Protein AF-A0A2E8DP58-F1 (afdb_monomer_lite)

Secondary structure (DSSP, 8-state):
--GGG--TT-S--HHHH---B----TTTS-TT--B-S---GGGHHHHHHHHTT-PPPS--SS--SHHHHH-TT--S-S-EEEEEEEEETTEEEEEEEEES---B-

Foldseek 3Di:
DPVVPDDAQQDPDCVNQADEAEDDDPPQADPPDKAKFAAHPLQVQVQVCVSVVHDDDPDRPHHHCSVCRVPSVDYPDQWDKDWHWDQDPNDIDIDMDIHGTHMHD

Sequence (105 aa):
MVDHGMFCKHTNYEQTTRSPLILVAPDIVPAGTHINVPTEFVDIYPTLCDLMDLEPHLHLEGTSLLPIIENPTSSVKLVSMSQYHRCYNKQDVMSYACYNSVTVM

Radius of gyration: 16.27 Å; chains: 1; bounding box: 42×36×38 Å

Structure (mmCIF, N/CA/C/O backbone):
data_AF-A0A2E8DP58-F1
#
_entry.id   AF-A0A2E8DP58-F1
#
loop_
_atom_site.group_PDB
_atom_site.id
_atom_site.type_symbol
_atom_site.label_atom_id
_atom_site.label_alt_id
_atom_site.label_comp_id
_atom_site.label_asym_id
_atom_site.label_entity_id
_atom_site.label_seq_id
_atom_site.pdbx_PDB_ins_code
_atom_site.Cartn_x
_atom_site.Cartn_y
_atom_site.Cartn_z
_atom_site.occupancy
_atom_site.B_iso_or_equiv
_atom_site.auth_seq_id
_atom_site.auth_comp_id
_atom_site.auth_asym_id
_atom_site.auth_atom_id
_atom_site.pdbx_PDB_model_num
ATOM 1 N N . MET A 1 1 ? 4.455 19.167 -22.232 1.00 52.84 1 MET A N 1
ATOM 2 C CA . MET A 1 1 ? 5.722 18.453 -21.967 1.00 52.84 1 MET A CA 1
ATOM 3 C C . MET A 1 1 ? 5.385 17.329 -21.003 1.00 52.84 1 MET A C 1
ATOM 5 O O . MET A 1 1 ? 4.618 17.591 -20.085 1.00 52.84 1 MET A O 1
ATOM 9 N N . VAL A 1 2 ? 5.829 16.098 -21.261 1.00 78.44 2 VAL A N 1
ATOM 10 C CA . VAL A 1 2 ? 5.597 14.974 -20.335 1.00 78.44 2 VAL A CA 1
ATOM 11 C C . VAL A 1 2 ? 6.532 15.137 -19.140 1.00 78.44 2 VAL A C 1
ATOM 13 O O . VAL A 1 2 ? 7.619 15.700 -19.302 1.00 78.44 2 VAL A O 1
ATOM 16 N N . ASP A 1 3 ? 6.103 14.702 -17.960 1.00 80.44 3 ASP A N 1
ATOM 17 C CA . ASP A 1 3 ? 6.909 14.826 -16.750 1.00 80.44 3 ASP A CA 1
ATOM 18 C C . ASP A 1 3 ? 8.309 14.208 -16.928 1.00 80.44 3 ASP A C 1
ATOM 20 O O . ASP A 1 3 ? 8.467 13.138 -17.520 1.00 80.44 3 ASP A O 1
ATOM 24 N N . HIS A 1 4 ? 9.334 14.949 -16.503 1.00 84.88 4 HIS A N 1
ATOM 25 C CA . HIS A 1 4 ? 10.754 14.637 -16.704 1.00 84.88 4 HIS A CA 1
ATOM 26 C C . HIS A 1 4 ? 11.166 14.232 -18.140 1.00 84.88 4 HIS A C 1
ATOM 28 O O . HIS A 1 4 ? 12.204 13.603 -18.333 1.00 84.88 4 HIS A O 1
ATOM 34 N N . GLY A 1 5 ? 10.379 14.582 -19.166 1.00 88.31 5 GLY A N 1
ATOM 35 C CA . GLY A 1 5 ? 10.639 14.190 -20.556 1.00 88.31 5 GLY A CA 1
ATOM 36 C C . GLY A 1 5 ? 10.493 12.688 -20.829 1.00 88.31 5 GLY A C 1
ATOM 37 O O . GLY A 1 5 ? 1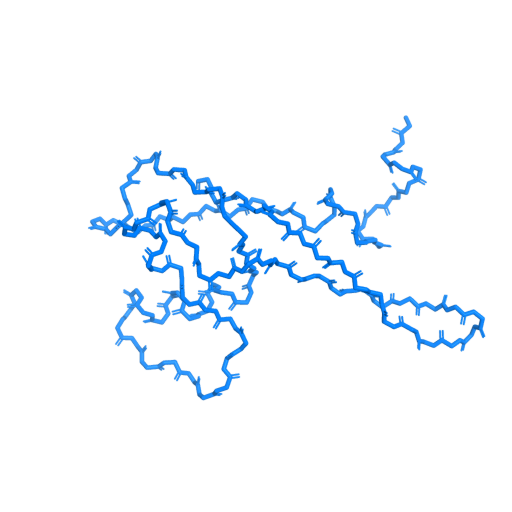0.948 12.218 -21.871 1.00 88.31 5 GLY A O 1
ATOM 38 N N . MET A 1 6 ? 9.871 11.934 -19.919 1.00 84.56 6 MET A N 1
ATOM 39 C CA . MET A 1 6 ? 9.713 10.484 -20.018 1.00 84.56 6 MET A CA 1
ATOM 40 C C . MET A 1 6 ? 8.246 10.089 -20.145 1.00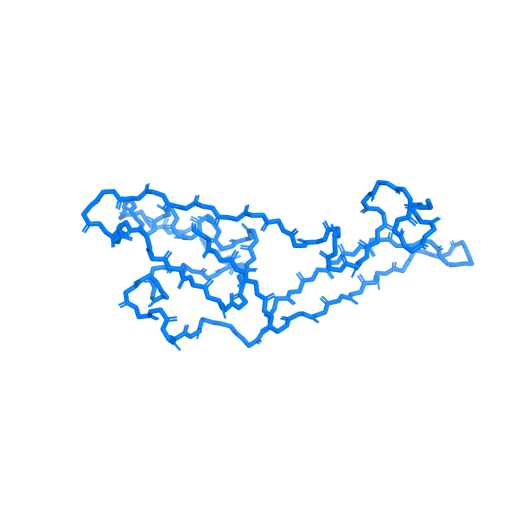 84.56 6 MET A C 1
ATOM 42 O O . MET A 1 6 ? 7.353 10.808 -19.715 1.00 84.56 6 MET A O 1
ATOM 46 N N . PHE A 1 7 ? 7.995 8.927 -20.744 1.00 84.25 7 PHE A N 1
ATOM 47 C CA . PHE A 1 7 ? 6.658 8.368 -20.918 1.00 84.25 7 PHE A CA 1
ATOM 48 C C . PHE A 1 7 ? 6.562 6.999 -20.236 1.00 84.25 7 PHE A C 1
ATOM 50 O O . PHE A 1 7 ? 7.566 6.296 -20.089 1.00 84.25 7 PHE A O 1
ATOM 57 N N . CYS A 1 8 ? 5.347 6.607 -19.848 1.00 87.31 8 CYS A N 1
ATOM 58 C CA . CYS A 1 8 ? 5.067 5.385 -19.089 1.00 87.31 8 CYS A CA 1
ATOM 59 C C . CYS A 1 8 ? 5.765 5.352 -17.711 1.00 87.31 8 CYS A C 1
ATOM 61 O O . CYS A 1 8 ? 5.900 6.374 -17.049 1.00 87.31 8 CYS A O 1
ATOM 63 N N . LYS A 1 9 ? 6.138 4.148 -17.258 1.00 87.69 9 LYS A N 1
ATOM 64 C CA . LYS A 1 9 ? 6.530 3.814 -15.881 1.00 87.69 9 LYS A CA 1
ATOM 65 C C . LYS A 1 9 ? 7.936 3.216 -15.774 1.00 87.69 9 LYS A C 1
ATOM 67 O O . LYS A 1 9 ? 8.228 2.423 -14.888 1.00 87.69 9 LYS A O 1
ATOM 72 N N . HIS A 1 10 ? 8.805 3.546 -16.722 1.00 88.88 10 HIS A N 1
ATOM 73 C CA . HIS A 1 10 ? 10.146 2.966 -16.834 1.00 88.88 10 HIS A CA 1
ATOM 74 C C . HIS A 1 10 ? 11.190 3.764 -16.033 1.00 88.88 10 HIS A C 1
ATOM 76 O O . HIS A 1 10 ? 12.278 4.059 -16.525 1.00 88.88 10 HIS A O 1
ATOM 82 N N . THR A 1 11 ? 10.839 4.177 -14.812 1.00 87.62 11 THR A N 1
ATOM 83 C CA . THR A 1 11 ? 11.684 4.994 -13.933 1.00 87.62 11 THR A CA 1
ATOM 84 C C . THR A 1 11 ? 11.344 4.759 -12.459 1.00 87.62 11 THR A C 1
ATOM 86 O O . THR A 1 11 ? 10.256 4.299 -12.135 1.00 87.62 11 THR A O 1
ATOM 89 N N . ASN A 1 12 ? 12.260 5.147 -11.571 1.00 89.94 12 ASN A N 1
ATOM 90 C CA . ASN A 1 12 ? 12.060 5.183 -10.119 1.00 89.94 12 ASN A CA 1
ATOM 91 C C . ASN A 1 12 ? 11.713 6.601 -9.632 1.00 89.94 12 ASN A C 1
ATOM 93 O O . ASN A 1 12 ? 12.088 7.003 -8.531 1.00 89.94 12 ASN A O 1
ATOM 97 N N . TYR A 1 13 ? 11.088 7.425 -10.469 1.00 89.56 13 TYR A N 1
ATOM 98 C CA . TYR A 1 13 ? 10.562 8.696 -9.986 1.00 89.56 13 TYR A CA 1
ATOM 99 C C . TYR A 1 13 ? 9.283 8.462 -9.199 1.00 89.56 13 TYR A C 1
ATOM 101 O O . TYR A 1 13 ? 8.496 7.585 -9.546 1.00 89.56 13 TYR A O 1
ATOM 109 N N . GLU A 1 14 ? 9.078 9.291 -8.178 1.00 88.12 14 GLU A N 1
ATOM 110 C CA . GLU A 1 14 ? 7.912 9.251 -7.294 1.00 88.12 14 GLU A CA 1
ATOM 111 C C . GLU A 1 14 ? 6.599 9.172 -8.085 1.00 88.12 14 GLU A C 1
ATOM 113 O O . GLU A 1 14 ? 5.730 8.372 -7.773 1.00 88.12 14 GLU A O 1
ATOM 118 N N . GLN A 1 15 ? 6.476 9.934 -9.176 1.00 88.75 15 GLN A N 1
ATOM 119 C CA . GLN A 1 15 ? 5.280 9.933 -10.030 1.00 88.75 15 GLN A CA 1
ATOM 120 C C . GLN A 1 15 ? 4.978 8.590 -10.706 1.00 88.75 15 GLN A C 1
ATOM 122 O O . GLN A 1 15 ? 3.865 8.377 -11.175 1.00 88.75 15 GLN A O 1
ATOM 127 N N . THR A 1 16 ? 5.963 7.702 -10.801 1.00 89.25 16 THR A N 1
ATOM 128 C CA . THR A 1 16 ? 5.803 6.352 -11.342 1.00 89.25 16 THR A CA 1
ATOM 129 C C . THR A 1 16 ? 5.551 5.317 -10.249 1.00 89.25 16 THR A C 1
ATOM 131 O O . THR A 1 16 ? 4.797 4.371 -10.470 1.00 89.25 16 THR A O 1
ATOM 134 N N . THR A 1 17 ? 6.198 5.469 -9.094 1.00 91.00 17 THR A N 1
ATOM 135 C CA . THR A 1 17 ? 6.213 4.463 -8.024 1.00 91.00 17 THR A CA 1
ATOM 136 C C . THR A 1 17 ? 5.130 4.698 -6.974 1.00 91.00 17 THR A C 1
ATOM 138 O O . THR A 1 17 ? 4.577 3.733 -6.449 1.00 91.00 17 THR A O 1
ATOM 141 N N . ARG A 1 18 ? 4.754 5.953 -6.707 1.00 91.56 18 ARG A N 1
ATOM 142 C CA . ARG A 1 18 ? 3.676 6.297 -5.777 1.00 91.56 18 ARG A CA 1
ATOM 143 C C . ARG A 1 18 ? 2.318 6.095 -6.434 1.00 91.56 18 ARG A C 1
ATOM 145 O O . ARG A 1 18 ? 1.929 6.820 -7.346 1.00 91.56 18 ARG A O 1
ATOM 152 N N . SER A 1 19 ? 1.572 5.132 -5.913 1.00 91.50 19 SER A N 1
ATOM 153 C CA . SER A 1 19 ? 0.189 4.861 -6.299 1.00 91.50 19 SER A CA 1
ATOM 154 C C . SER A 1 19 ? -0.761 5.087 -5.129 1.00 91.50 19 SER A C 1
ATOM 156 O O . SER A 1 19 ? -0.342 4.974 -3.976 1.00 91.50 19 SER A O 1
ATOM 158 N N . PRO A 1 20 ? -2.041 5.384 -5.405 1.00 91.81 20 PRO A N 1
ATOM 159 C CA . PRO A 1 20 ? -3.048 5.442 -4.360 1.00 91.81 20 PRO A CA 1
ATOM 160 C C . PRO A 1 20 ? -3.292 4.045 -3.776 1.00 91.81 20 PRO A C 1
ATOM 162 O O . PRO A 1 20 ? -3.473 3.078 -4.518 1.00 91.81 20 PRO A O 1
ATOM 165 N N . LEU A 1 21 ? -3.346 3.965 -2.448 1.00 91.69 21 LEU A N 1
ATOM 166 C CA . LEU A 1 21 ? -3.847 2.813 -1.705 1.00 91.69 21 LEU A CA 1
ATOM 167 C C . LEU A 1 21 ? -5.030 3.293 -0.864 1.00 91.69 21 LEU A C 1
ATOM 169 O O . LEU A 1 21 ? -4.873 4.231 -0.088 1.00 91.69 21 LEU A O 1
ATOM 173 N N . ILE A 1 22 ? -6.193 2.670 -1.055 1.00 92.50 22 ILE A N 1
ATOM 174 C CA . ILE A 1 22 ? -7.420 2.937 -0.297 1.00 92.50 22 ILE A CA 1
ATOM 175 C C . ILE A 1 22 ? -7.881 1.609 0.285 1.00 92.50 22 ILE A C 1
ATOM 177 O O . ILE A 1 22 ? -8.028 0.633 -0.456 1.00 92.50 22 ILE A O 1
ATOM 181 N N . LEU A 1 23 ? -8.101 1.568 1.597 1.00 90.25 23 LEU A N 1
ATOM 182 C CA . LEU A 1 23 ? -8.491 0.356 2.311 1.00 90.25 23 LEU A CA 1
ATOM 183 C C . LEU A 1 23 ? -9.818 0.581 3.036 1.00 90.25 23 LEU A C 1
ATOM 185 O O . LEU A 1 23 ? -9.978 1.536 3.789 1.00 90.25 23 LEU A O 1
ATOM 189 N N . VAL A 1 24 ? -10.774 -0.319 2.803 1.00 92.31 24 VAL A N 1
ATOM 190 C CA . VAL A 1 24 ? -12.092 -0.291 3.444 1.00 92.31 24 VAL A CA 1
ATOM 191 C C . VAL A 1 24 ? -12.280 -1.591 4.210 1.00 92.31 24 VAL A C 1
ATOM 193 O O . VAL A 1 24 ? -12.464 -2.647 3.607 1.00 92.31 24 VAL A O 1
ATOM 196 N N . ALA A 1 25 ? -12.254 -1.498 5.536 1.00 90.50 25 ALA A N 1
ATOM 197 C CA . ALA A 1 25 ? -12.581 -2.593 6.438 1.00 90.50 25 ALA A CA 1
ATOM 198 C C . ALA A 1 25 ? -13.594 -2.074 7.471 1.00 90.50 25 ALA A C 1
ATOM 200 O O . ALA A 1 25 ? -13.208 -1.292 8.345 1.00 90.50 25 ALA A O 1
ATOM 201 N N . PRO A 1 26 ? -14.887 -2.436 7.349 1.00 89.50 26 PRO A N 1
ATOM 202 C CA . PRO A 1 26 ? -15.911 -2.039 8.312 1.00 89.50 26 PRO A CA 1
ATOM 203 C C . PRO A 1 26 ? -15.494 -2.405 9.735 1.00 89.50 26 PRO A C 1
ATOM 205 O O . PRO A 1 26 ? -14.869 -3.441 9.940 1.00 89.50 26 PRO A O 1
ATOM 208 N N . ASP A 1 27 ? -15.810 -1.538 10.694 1.00 88.31 27 ASP A N 1
ATOM 209 C CA . ASP A 1 27 ? -15.518 -1.704 12.127 1.00 88.31 27 ASP A CA 1
ATOM 210 C C . ASP A 1 27 ? -14.026 -1.774 12.519 1.00 88.31 27 ASP A C 1
ATOM 212 O O . ASP A 1 27 ? -13.711 -1.744 13.706 1.00 88.31 27 ASP A O 1
ATOM 216 N N . ILE A 1 28 ? -13.107 -1.793 11.547 1.00 89.38 28 ILE A N 1
ATOM 217 C CA . ILE A 1 28 ? -11.654 -1.863 11.768 1.00 89.38 28 ILE A CA 1
ATOM 218 C C . ILE A 1 28 ? -10.976 -0.560 11.342 1.00 89.38 28 ILE A C 1
ATOM 220 O O . ILE A 1 28 ? -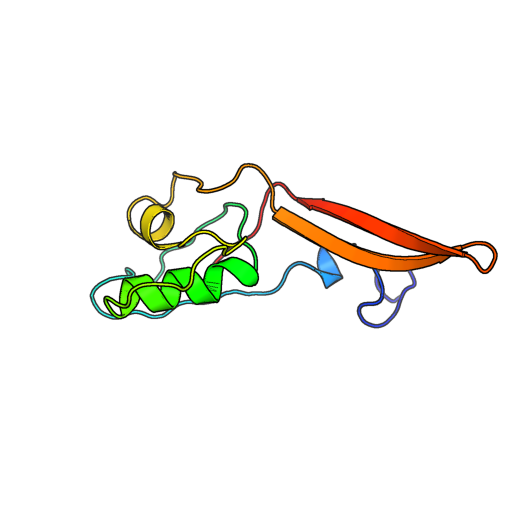10.169 -0.006 12.081 1.00 89.38 28 ILE A O 1
ATOM 224 N N . VAL A 1 29 ? -11.308 -0.047 10.155 1.00 89.06 29 VAL A N 1
ATOM 225 C CA . VAL A 1 29 ? -10.707 1.174 9.604 1.00 89.06 29 VAL A CA 1
ATOM 226 C C . VAL A 1 29 ? -11.723 2.304 9.703 1.00 89.06 29 VAL A C 1
ATOM 228 O O . VAL A 1 29 ? -12.737 2.276 8.995 1.00 89.06 29 VAL A O 1
ATOM 231 N N . PRO A 1 30 ? -11.482 3.324 10.547 1.00 89.00 30 PRO A N 1
ATOM 232 C CA . PRO A 1 30 ? -12.383 4.461 10.636 1.00 89.00 30 PRO A CA 1
ATOM 233 C C . PRO A 1 30 ? -12.443 5.203 9.297 1.00 89.00 30 PRO A C 1
ATOM 235 O O . PRO A 1 30 ? -11.414 5.517 8.693 1.00 89.00 30 PRO A O 1
ATOM 238 N N . ALA A 1 31 ? -13.651 5.508 8.825 1.00 89.94 31 ALA A N 1
ATOM 239 C CA . ALA A 1 31 ? -13.835 6.232 7.572 1.00 89.94 31 ALA A CA 1
ATOM 240 C C . ALA A 1 31 ? -13.170 7.621 7.628 1.00 89.94 31 ALA A C 1
ATOM 242 O O . ALA A 1 31 ? -13.285 8.332 8.626 1.00 89.94 31 ALA A O 1
ATOM 243 N N . GLY A 1 32 ? -12.495 8.015 6.543 1.00 88.44 32 GLY A N 1
ATOM 244 C CA . GLY A 1 32 ? -11.769 9.290 6.471 1.00 88.44 32 GLY A CA 1
ATOM 245 C C . GLY A 1 32 ? -10.416 9.292 7.190 1.00 88.44 32 GLY A C 1
ATOM 246 O O . GLY A 1 32 ? -9.823 10.356 7.364 1.00 88.44 32 GLY A O 1
ATOM 247 N N . THR A 1 33 ? -9.924 8.126 7.621 1.00 89.00 33 THR A N 1
ATOM 248 C CA . THR A 1 33 ? -8.567 7.993 8.159 1.00 89.00 33 THR A CA 1
ATOM 249 C C . THR A 1 33 ? -7.546 8.216 7.052 1.00 89.00 33 THR A C 1
ATOM 251 O O . THR A 1 33 ? -7.512 7.478 6.076 1.00 89.00 33 THR A O 1
ATOM 254 N N . HIS A 1 34 ? -6.681 9.209 7.238 1.00 90.19 34 HIS A N 1
ATOM 255 C CA . HIS A 1 34 ? -5.571 9.483 6.335 1.00 90.19 34 HIS A CA 1
ATOM 256 C C . HIS A 1 34 ? -4.251 9.133 7.010 1.00 90.19 34 HIS A C 1
ATOM 258 O O . HIS A 1 34 ? -3.950 9.642 8.092 1.00 90.19 34 HIS A O 1
ATOM 264 N N . ILE A 1 35 ? -3.449 8.299 6.353 1.00 89.94 35 ILE A N 1
ATOM 265 C CA . ILE A 1 35 ? -2.161 7.846 6.876 1.00 89.94 35 ILE A CA 1
ATOM 266 C C . ILE A 1 35 ? -1.063 8.291 5.915 1.00 89.94 35 ILE A C 1
ATOM 268 O O . ILE A 1 35 ? -1.075 7.960 4.730 1.00 89.94 35 ILE A O 1
ATOM 272 N N . ASN A 1 36 ? -0.096 9.051 6.427 1.00 90.19 36 ASN A N 1
ATOM 273 C CA . ASN A 1 36 ? 1.000 9.609 5.637 1.00 90.19 36 ASN A CA 1
ATOM 274 C C . ASN A 1 36 ? 2.356 9.074 6.112 1.00 90.19 36 ASN A C 1
ATOM 276 O O . ASN A 1 36 ? 3.211 9.838 6.563 1.00 90.19 36 ASN A O 1
ATOM 280 N N . VAL A 1 37 ? 2.528 7.755 6.031 1.00 90.62 37 VAL A N 1
ATOM 281 C CA . VAL A 1 37 ? 3.769 7.051 6.382 1.00 90.62 37 VAL A CA 1
ATOM 282 C C . VAL A 1 37 ? 4.163 6.079 5.267 1.00 90.62 37 VAL A C 1
ATOM 284 O O . VAL A 1 37 ? 3.296 5.620 4.523 1.00 90.62 37 VAL A O 1
ATOM 287 N N . PRO A 1 38 ? 5.456 5.752 5.103 1.00 91.50 38 PRO A N 1
ATOM 288 C CA . PRO A 1 38 ? 5.888 4.853 4.039 1.00 91.50 38 PRO A CA 1
ATOM 289 C C . PRO A 1 38 ? 5.205 3.481 4.128 1.00 91.50 38 PRO A C 1
ATOM 291 O O . PRO A 1 38 ? 5.216 2.833 5.171 1.00 91.50 38 PRO A O 1
ATOM 294 N N . THR A 1 39 ? 4.642 3.038 3.009 1.00 92.69 39 THR A N 1
ATOM 295 C CA . THR A 1 39 ? 3.961 1.752 2.822 1.00 92.69 39 THR A CA 1
ATOM 296 C C . THR A 1 39 ? 4.312 1.214 1.440 1.00 92.69 39 THR A C 1
ATOM 298 O O . THR A 1 39 ? 4.720 1.965 0.553 1.00 92.69 39 THR A O 1
ATOM 301 N N . GLU A 1 40 ? 4.209 -0.094 1.254 1.00 93.12 40 GLU A N 1
ATOM 302 C CA . GLU A 1 40 ? 4.586 -0.773 0.018 1.00 93.12 40 GLU A CA 1
ATOM 303 C C . GLU A 1 40 ? 3.500 -1.756 -0.409 1.00 93.12 40 GLU A C 1
ATOM 305 O O . GLU A 1 40 ? 2.722 -2.256 0.399 1.00 93.12 40 GLU A O 1
ATOM 310 N N . PHE A 1 41 ? 3.473 -2.110 -1.693 1.00 93.12 41 PHE A N 1
ATOM 311 C CA . PHE A 1 41 ? 2.500 -3.085 -2.189 1.00 93.12 41 PHE A CA 1
ATOM 312 C C . PHE A 1 41 ? 2.672 -4.484 -1.585 1.00 93.12 41 PHE A C 1
ATOM 314 O O . PHE A 1 41 ? 1.701 -5.233 -1.502 1.00 93.12 41 PHE A O 1
ATOM 321 N N . VAL A 1 42 ? 3.882 -4.831 -1.133 1.00 93.69 42 VAL A N 1
ATOM 322 C CA . VAL A 1 42 ? 4.152 -6.106 -0.450 1.00 93.69 42 VAL A CA 1
ATOM 323 C C . VAL A 1 42 ? 3.474 -6.201 0.919 1.00 93.69 42 VAL A C 1
ATOM 325 O O . VAL A 1 42 ? 3.254 -7.307 1.401 1.00 93.69 42 VAL A O 1
ATOM 328 N N . ASP A 1 43 ? 3.074 -5.071 1.510 1.00 93.69 43 ASP A N 1
ATOM 329 C CA . ASP A 1 43 ? 2.380 -5.012 2.802 1.00 93.69 43 ASP A CA 1
ATOM 330 C C . ASP A 1 43 ? 0.904 -5.430 2.697 1.00 93.69 43 ASP A C 1
ATOM 332 O O . ASP A 1 43 ? 0.277 -5.786 3.694 1.00 93.69 43 ASP A O 1
ATOM 336 N N . ILE A 1 44 ? 0.327 -5.424 1.489 1.00 93.44 44 ILE A N 1
ATOM 337 C CA . ILE A 1 44 ? -1.096 -5.734 1.278 1.00 93.44 44 ILE A CA 1
ATOM 338 C C . ILE A 1 44 ? -1.405 -7.171 1.703 1.00 93.44 44 ILE A C 1
ATOM 340 O O . ILE A 1 44 ? -2.394 -7.412 2.388 1.00 93.44 44 ILE A O 1
ATOM 344 N N . TYR A 1 45 ? -0.555 -8.126 1.323 1.00 94.44 45 TYR A N 1
ATOM 345 C CA . TYR A 1 45 ? -0.766 -9.537 1.641 1.00 94.44 45 TYR A CA 1
ATOM 346 C C . TYR A 1 45 ? -0.783 -9.833 3.156 1.00 94.44 45 TYR A C 1
ATOM 348 O O . TYR A 1 45 ? -1.788 -10.382 3.613 1.00 94.44 45 TYR A O 1
ATOM 356 N N . PRO A 1 46 ? 0.240 -9.459 3.957 1.00 95.06 46 PRO A N 1
ATOM 357 C CA . PRO A 1 46 ? 0.195 -9.670 5.404 1.00 95.06 46 PRO A CA 1
ATOM 358 C C . PRO A 1 46 ? -0.948 -8.896 6.072 1.00 95.06 46 PRO A C 1
ATOM 360 O O . PRO A 1 46 ? -1.586 -9.430 6.970 1.00 95.06 46 PRO A O 1
ATOM 363 N N . THR A 1 47 ? -1.285 -7.693 5.589 1.00 94.25 47 THR A N 1
ATOM 364 C CA . THR A 1 47 ? -2.430 -6.929 6.121 1.00 94.25 47 THR A CA 1
ATOM 365 C C . THR A 1 47 ? -3.752 -7.671 5.930 1.00 94.25 47 THR A C 1
ATOM 367 O O . THR A 1 47 ? -4.577 -7.709 6.836 1.00 94.25 47 THR A O 1
ATOM 370 N N . LEU A 1 48 ? -3.968 -8.278 4.758 1.00 93.69 48 LEU A N 1
ATOM 371 C CA . LEU A 1 48 ? -5.170 -9.073 4.501 1.00 93.69 48 LEU A CA 1
ATOM 372 C C . LEU A 1 48 ? -5.211 -10.348 5.345 1.00 93.69 48 LEU A C 1
ATOM 374 O O . LEU A 1 48 ? -6.292 -10.728 5.783 1.00 93.69 48 LEU A O 1
ATOM 378 N N . CYS A 1 49 ? -4.061 -10.991 5.571 1.00 93.94 49 CYS A N 1
ATOM 379 C CA . CYS A 1 49 ? -3.987 -12.165 6.439 1.00 93.94 49 CYS A CA 1
ATOM 380 C C . CYS A 1 49 ? -4.431 -11.811 7.859 1.00 93.94 49 CYS A C 1
ATOM 382 O O . CYS A 1 49 ? -5.334 -12.460 8.379 1.00 93.94 49 CYS A O 1
ATOM 384 N N . ASP A 1 50 ? -3.896 -10.731 8.431 1.00 92.62 50 ASP A N 1
ATOM 385 C CA . ASP A 1 50 ? -4.271 -10.318 9.782 1.00 92.62 50 ASP A CA 1
ATOM 386 C C . ASP A 1 50 ? -5.743 -9.877 9.877 1.00 92.62 50 ASP A C 1
ATOM 388 O O . ASP A 1 50 ? -6.428 -10.209 10.841 1.00 92.62 50 ASP A O 1
ATOM 392 N N . LEU A 1 51 ? -6.271 -9.171 8.866 1.00 91.88 51 LEU A N 1
ATOM 393 C CA . LEU A 1 51 ? -7.690 -8.779 8.821 1.00 91.88 51 LEU A CA 1
ATOM 394 C C . LEU A 1 51 ? -8.643 -9.983 8.766 1.00 91.88 51 LEU A C 1
ATOM 396 O O . LEU A 1 51 ? -9.801 -9.870 9.166 1.00 91.88 51 LEU A O 1
ATOM 400 N N . MET A 1 52 ? -8.180 -11.110 8.226 1.00 92.25 52 MET A N 1
ATOM 401 C CA . MET A 1 52 ? -8.950 -12.347 8.092 1.00 92.25 52 MET A CA 1
ATOM 402 C C . MET A 1 52 ? -8.643 -13.371 9.191 1.00 92.25 52 MET A C 1
ATOM 404 O O . MET A 1 52 ? -9.191 -14.471 9.131 1.00 92.25 52 MET A O 1
ATOM 408 N N . ASP A 1 53 ? -7.790 -13.030 10.161 1.00 91.75 53 ASP A N 1
ATOM 409 C CA . ASP A 1 53 ? -7.303 -13.948 11.199 1.00 91.75 53 ASP A CA 1
ATOM 410 C C . ASP A 1 53 ? -6.670 -15.227 10.602 1.00 91.75 53 ASP A C 1
ATOM 412 O O . ASP A 1 53 ? -6.923 -16.356 11.025 1.00 91.75 53 ASP A O 1
ATOM 416 N N . LEU A 1 54 ? -5.876 -15.050 9.537 1.00 93.19 54 LEU A N 1
ATOM 417 C CA . LEU A 1 54 ? -5.150 -16.116 8.847 1.00 93.19 54 LEU A CA 1
ATOM 418 C C . LEU A 1 54 ? -3.668 -16.083 9.212 1.00 93.19 54 LEU A C 1
ATOM 420 O O . LEU A 1 54 ? -3.048 -15.022 9.223 1.00 93.19 54 LEU A O 1
ATOM 424 N N . GLU A 1 55 ? -3.064 -17.257 9.403 1.00 91.06 55 GLU A N 1
ATOM 425 C CA . GLU A 1 55 ? -1.611 -17.354 9.547 1.00 91.06 55 GLU A CA 1
ATOM 426 C C . GLU A 1 55 ? -0.912 -17.057 8.204 1.00 91.06 55 GLU A C 1
ATOM 428 O O . GLU A 1 55 ? -1.127 -17.782 7.223 1.00 91.06 55 GLU A O 1
ATOM 433 N N . PRO A 1 56 ? -0.059 -16.019 8.126 1.00 87.19 56 PRO A N 1
ATOM 434 C CA . PRO A 1 56 ? 0.697 -15.730 6.916 1.00 87.19 56 PRO A CA 1
ATOM 435 C C . PRO A 1 56 ? 1.774 -16.792 6.654 1.00 87.19 56 PRO A C 1
ATOM 437 O O . PRO A 1 56 ? 2.313 -17.422 7.566 1.00 87.19 56 PRO A O 1
ATOM 440 N N . HIS A 1 57 ? 2.151 -16.962 5.385 1.00 82.69 57 HIS A N 1
ATOM 441 C CA . HIS A 1 57 ? 3.285 -17.814 5.019 1.00 82.69 57 HIS A CA 1
ATOM 442 C C . HIS A 1 57 ? 4.615 -17.319 5.623 1.00 82.69 57 HIS A C 1
ATOM 444 O O . HIS A 1 57 ? 4.825 -16.127 5.843 1.00 82.69 57 HIS A O 1
ATOM 450 N N . LEU A 1 58 ? 5.554 -18.246 5.840 1.00 80.44 58 LEU A N 1
ATOM 451 C CA . LEU A 1 58 ? 6.912 -17.936 6.301 1.00 80.44 58 LEU A CA 1
ATOM 452 C C . LEU A 1 58 ? 7.686 -17.114 5.248 1.00 80.44 58 LEU A C 1
ATOM 454 O O . LEU A 1 58 ? 7.659 -17.454 4.067 1.00 80.44 58 LEU A O 1
ATOM 458 N N . HIS A 1 59 ? 8.459 -16.122 5.711 1.00 86.25 59 HIS A N 1
ATOM 459 C CA . HIS A 1 59 ? 9.362 -15.256 4.923 1.00 86.25 59 HIS A CA 1
ATOM 460 C C . HIS A 1 59 ? 8.688 -14.195 4.033 1.00 86.25 59 HIS A C 1
ATOM 462 O O . HIS A 1 59 ? 9.048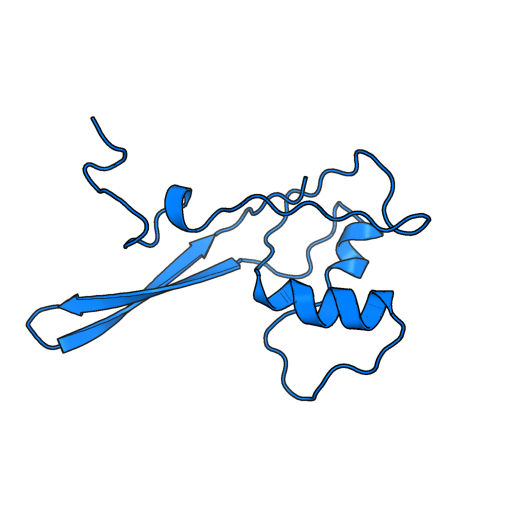 -14.034 2.868 1.00 86.25 59 HIS A O 1
ATOM 468 N N . LEU A 1 60 ? 7.737 -13.436 4.581 1.00 90.44 60 LEU A N 1
ATOM 469 C CA . LEU A 1 60 ? 7.241 -12.227 3.920 1.00 90.44 60 LEU A CA 1
ATOM 470 C C . LEU A 1 60 ? 8.217 -11.060 4.101 1.00 90.44 60 LEU A C 1
ATOM 472 O O . LEU A 1 60 ? 8.711 -10.825 5.200 1.00 90.44 60 LEU A O 1
ATOM 476 N N . GLU A 1 61 ? 8.466 -10.318 3.021 1.00 90.75 61 GLU A N 1
ATOM 477 C CA . GLU A 1 61 ? 9.215 -9.052 3.069 1.00 90.75 61 GLU A CA 1
ATOM 478 C C . GLU A 1 61 ? 8.341 -7.874 3.530 1.00 90.75 61 GLU A C 1
ATOM 480 O O . GLU A 1 61 ? 8.858 -6.888 4.047 1.00 90.75 61 GLU A O 1
ATOM 485 N N . GLY A 1 62 ? 7.021 -7.972 3.333 1.00 91.38 62 GLY A N 1
ATOM 486 C CA . GLY A 1 62 ? 6.058 -6.955 3.746 1.00 91.38 62 GLY A CA 1
ATOM 487 C C . GLY A 1 62 ? 5.667 -7.058 5.219 1.00 91.38 62 GLY A C 1
ATOM 488 O O . GLY A 1 62 ? 5.744 -8.124 5.830 1.00 91.38 62 GLY A O 1
ATOM 489 N N . THR A 1 63 ? 5.165 -5.950 5.758 1.00 92.88 63 THR A N 1
ATOM 490 C CA . THR A 1 63 ? 4.676 -5.835 7.137 1.00 92.88 63 THR A CA 1
ATOM 491 C C . THR A 1 63 ? 3.205 -5.451 7.121 1.00 92.88 63 THR A C 1
ATOM 493 O O . THR A 1 63 ? 2.791 -4.615 6.325 1.00 92.88 63 THR A O 1
ATOM 496 N N .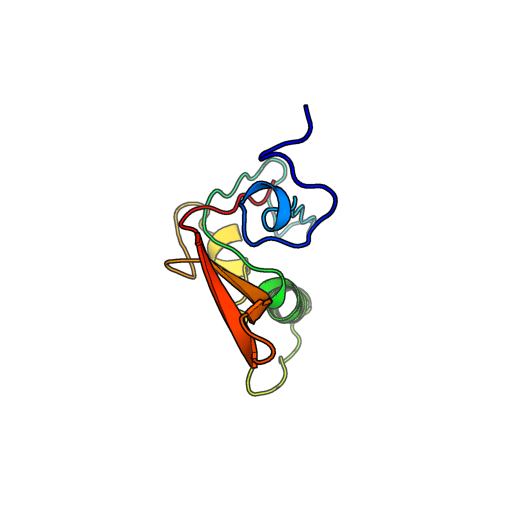 SER A 1 64 ? 2.404 -6.034 8.011 1.00 93.69 64 SER A N 1
ATOM 497 C CA . SER A 1 64 ? 0.995 -5.661 8.151 1.00 93.69 64 SER A CA 1
ATOM 498 C C . SER A 1 64 ? 0.817 -4.174 8.468 1.00 93.69 64 SER A C 1
ATOM 500 O O . SER A 1 64 ? 1.565 -3.594 9.258 1.00 93.69 64 SER A O 1
ATOM 502 N N . LEU A 1 65 ? -0.197 -3.563 7.854 1.00 93.69 65 LEU A N 1
ATOM 503 C CA . LEU A 1 65 ? -0.572 -2.164 8.045 1.00 93.69 65 LEU A CA 1
ATOM 504 C C . LEU A 1 65 ? -1.590 -1.970 9.181 1.00 93.69 65 LEU A C 1
ATOM 506 O O . LEU A 1 65 ? -1.933 -0.835 9.498 1.00 93.69 65 LEU A O 1
ATOM 510 N N . LEU A 1 66 ? -2.064 -3.036 9.833 1.00 92.00 66 LEU A N 1
ATOM 511 C CA . LEU A 1 66 ? -2.964 -2.905 10.988 1.00 92.00 66 LEU A CA 1
ATOM 512 C C . LEU A 1 66 ? -2.423 -1.990 12.101 1.00 92.00 66 LEU A C 1
ATOM 514 O O . LEU A 1 66 ? -3.174 -1.120 12.544 1.00 92.00 66 LEU A O 1
ATOM 518 N N . PRO A 1 67 ? -1.134 -2.061 12.499 1.00 92.38 67 PRO A N 1
ATOM 519 C CA . PRO A 1 67 ? -0.606 -1.185 13.547 1.00 92.38 67 PRO A CA 1
ATOM 520 C C . PRO A 1 67 ? -0.716 0.309 13.210 1.00 92.38 67 PRO A C 1
ATOM 522 O O . PRO A 1 67 ? -0.960 1.131 14.094 1.00 92.38 67 PRO A O 1
ATOM 525 N N . ILE A 1 68 ? -0.563 0.675 11.930 1.00 92.56 68 ILE A N 1
ATOM 526 C CA . ILE A 1 68 ? -0.690 2.073 11.488 1.00 92.56 68 ILE A CA 1
ATOM 527 C C . ILE A 1 68 ? -2.151 2.490 11.290 1.00 92.56 68 ILE A C 1
ATOM 529 O O . ILE A 1 68 ? -2.448 3.678 11.352 1.00 92.56 68 ILE A O 1
ATOM 533 N N . ILE A 1 69 ? -3.069 1.541 11.090 1.00 90.25 69 ILE A N 1
ATOM 534 C CA . ILE A 1 69 ? -4.514 1.806 11.094 1.00 90.25 69 ILE A CA 1
ATOM 535 C C . ILE A 1 69 ? -4.982 2.127 12.521 1.00 90.25 69 ILE A C 1
ATOM 537 O O . ILE A 1 69 ? -5.713 3.095 12.719 1.00 90.25 69 ILE A O 1
ATOM 541 N N . GLU A 1 70 ? -4.520 1.367 13.517 1.00 88.69 70 GLU A N 1
ATOM 542 C CA . GLU A 1 70 ? -4.848 1.591 14.933 1.00 88.69 70 GLU A CA 1
ATOM 543 C C . GLU A 1 70 ? -4.193 2.860 15.495 1.00 88.69 70 GLU A C 1
ATOM 545 O O . GLU A 1 70 ? -4.796 3.590 16.284 1.00 88.69 70 GLU A O 1
ATOM 550 N N . ASN A 1 71 ? -2.959 3.151 15.073 1.00 89.88 71 ASN A N 1
ATOM 551 C CA . ASN A 1 71 ? -2.247 4.372 15.425 1.00 89.88 71 ASN A CA 1
ATOM 552 C C . ASN A 1 71 ? -1.668 5.060 14.171 1.00 89.88 71 ASN A C 1
ATOM 554 O O . ASN A 1 71 ? -0.495 4.842 13.846 1.00 89.88 71 ASN A O 1
ATOM 558 N N . PRO A 1 72 ? -2.432 5.969 13.530 1.00 85.81 72 PRO A N 1
ATOM 559 C CA . PRO A 1 72 ? -2.027 6.690 12.313 1.00 85.81 72 PRO A CA 1
ATOM 560 C C . PRO A 1 72 ? -0.771 7.560 12.432 1.00 85.81 72 PRO A C 1
ATOM 562 O O . PRO A 1 72 ? -0.248 8.027 11.422 1.00 85.81 72 PRO A O 1
ATOM 565 N N . THR A 1 73 ? -0.289 7.813 13.655 1.00 86.00 73 THR A N 1
ATOM 566 C CA . THR A 1 73 ? 0.963 8.555 13.895 1.00 86.00 73 THR A CA 1
ATOM 567 C C . THR A 1 73 ? 2.192 7.651 13.975 1.00 86.00 73 THR A C 1
ATOM 569 O O . THR A 1 73 ? 3.321 8.143 13.979 1.00 86.00 73 THR A O 1
ATOM 572 N N . SER A 1 74 ? 1.985 6.336 14.048 1.00 90.06 74 SER A N 1
ATOM 573 C CA . SER A 1 74 ? 3.056 5.345 14.056 1.00 90.06 74 SER A CA 1
ATOM 574 C C . SER A 1 74 ? 3.494 4.989 12.637 1.00 90.06 74 SER A C 1
ATOM 576 O O . SER A 1 74 ? 2.762 5.190 11.670 1.00 90.06 74 SER A O 1
ATOM 578 N N . SER A 1 75 ? 4.704 4.446 12.514 1.00 89.50 75 SER A N 1
ATOM 579 C CA . SER A 1 75 ? 5.195 3.894 11.256 1.00 89.50 75 SER A CA 1
ATOM 580 C C . SER A 1 75 ? 5.749 2.496 11.479 1.00 89.50 75 SER A C 1
ATOM 582 O O . SER A 1 75 ? 6.505 2.269 12.423 1.00 89.50 75 SER A O 1
ATOM 584 N N . VAL A 1 76 ? 5.410 1.577 10.577 1.00 90.75 76 VAL A N 1
ATOM 585 C CA . VAL A 1 76 ? 5.958 0.211 10.549 1.00 90.75 76 VAL A CA 1
ATOM 586 C C . VAL A 1 76 ? 7.332 0.143 9.882 1.00 90.75 76 VAL A C 1
ATOM 588 O O . VAL A 1 76 ? 8.077 -0.808 10.105 1.00 90.75 76 VAL A O 1
ATOM 591 N N . LYS A 1 77 ? 7.694 1.148 9.075 1.00 90.50 77 LYS A N 1
ATOM 592 C CA . LYS A 1 77 ? 8.975 1.209 8.359 1.00 90.50 77 LYS A CA 1
ATOM 593 C C . LYS A 1 77 ? 9.504 2.636 8.243 1.00 90.50 77 LYS A C 1
ATOM 595 O O . LYS A 1 77 ? 8.751 3.606 8.280 1.00 90.50 77 LYS A O 1
ATOM 600 N N . LEU A 1 78 ? 10.824 2.770 8.122 1.00 90.25 78 LEU A N 1
ATOM 601 C CA . LEU A 1 78 ? 11.478 4.077 7.976 1.00 90.25 78 LEU A CA 1
ATOM 602 C C . LEU A 1 78 ? 11.390 4.608 6.546 1.00 90.25 78 LEU A C 1
ATOM 604 O O . LEU A 1 78 ? 11.279 5.808 6.344 1.00 90.25 78 LEU A O 1
ATOM 608 N N . VAL A 1 79 ? 11.457 3.718 5.558 1.00 91.69 79 VAL A N 1
ATOM 609 C CA . VAL A 1 79 ? 11.428 4.060 4.135 1.00 91.69 79 VAL A CA 1
ATOM 610 C C . VAL A 1 79 ? 10.648 3.001 3.366 1.00 91.69 79 VAL A C 1
ATOM 612 O O . VAL A 1 79 ? 10.551 1.860 3.813 1.00 91.69 79 VAL A O 1
ATOM 615 N N . SER A 1 80 ? 10.121 3.382 2.207 1.00 91.31 80 SER A N 1
ATOM 616 C CA . SER A 1 80 ? 9.670 2.452 1.165 1.00 91.31 80 SER A CA 1
ATOM 617 C C . SER A 1 80 ? 10.741 2.348 0.085 1.00 91.31 80 SER A C 1
ATOM 619 O O . SER A 1 80 ? 11.474 3.309 -0.151 1.00 91.31 80 SER A O 1
ATOM 621 N N . MET A 1 81 ? 10.845 1.197 -0.562 1.00 92.25 81 MET A N 1
ATOM 622 C CA . MET A 1 81 ? 11.870 0.852 -1.528 1.00 92.25 81 MET A CA 1
ATOM 623 C C . MET A 1 81 ? 11.225 0.430 -2.847 1.00 92.25 81 MET A C 1
ATOM 625 O O . MET A 1 81 ? 10.316 -0.392 -2.906 1.00 92.25 81 MET A O 1
ATOM 629 N N . SER A 1 82 ? 11.707 1.000 -3.946 1.00 91.75 82 SER A N 1
ATOM 630 C CA . SER A 1 82 ? 11.311 0.610 -5.299 1.00 91.75 82 SER A CA 1
ATOM 631 C C . SER A 1 82 ? 12.530 0.221 -6.112 1.00 91.75 82 SER A C 1
ATOM 633 O O . SER A 1 82 ? 13.588 0.850 -6.018 1.00 91.75 82 SER A O 1
ATOM 635 N N . GLN A 1 83 ? 12.370 -0.826 -6.914 1.00 92.12 83 GLN A N 1
ATOM 636 C CA . GLN A 1 83 ? 13.427 -1.372 -7.752 1.00 92.12 83 GLN A CA 1
ATOM 637 C C . GLN A 1 83 ? 12.982 -1.350 -9.208 1.00 92.12 83 GLN A C 1
ATOM 639 O O . GLN A 1 83 ? 11.862 -1.742 -9.536 1.00 92.12 83 GLN A O 1
ATOM 644 N N . TYR A 1 84 ? 13.880 -0.920 -10.088 1.00 90.88 84 TYR A N 1
ATOM 645 C CA . TYR A 1 84 ? 13.654 -0.966 -11.524 1.00 90.88 84 TYR A CA 1
ATOM 646 C C . TYR A 1 84 ? 14.916 -1.437 -12.235 1.00 90.88 84 TYR A C 1
ATOM 648 O O . TYR A 1 84 ? 16.016 -0.917 -12.011 1.00 90.88 84 TYR A O 1
ATOM 656 N N . HIS A 1 85 ? 14.748 -2.431 -13.100 1.00 90.06 85 HIS A N 1
ATOM 657 C CA . HIS A 1 85 ? 15.828 -2.996 -13.897 1.00 90.06 85 HIS A CA 1
ATOM 658 C C . HIS A 1 85 ? 16.250 -2.023 -14.995 1.00 90.06 85 HIS A C 1
ATOM 660 O O . HIS A 1 85 ? 15.409 -1.503 -15.732 1.00 90.06 85 HIS A O 1
ATOM 666 N N . ARG A 1 86 ? 17.552 -1.780 -15.140 1.00 86.50 86 ARG A N 1
ATOM 667 C CA . ARG A 1 86 ? 18.105 -0.929 -16.197 1.00 86.50 86 ARG A CA 1
ATOM 668 C C . ARG A 1 86 ? 19.201 -1.665 -16.947 1.00 86.50 86 ARG A C 1
ATOM 670 O O . ARG A 1 86 ? 19.948 -2.443 -16.373 1.00 86.50 86 ARG A O 1
ATOM 677 N N 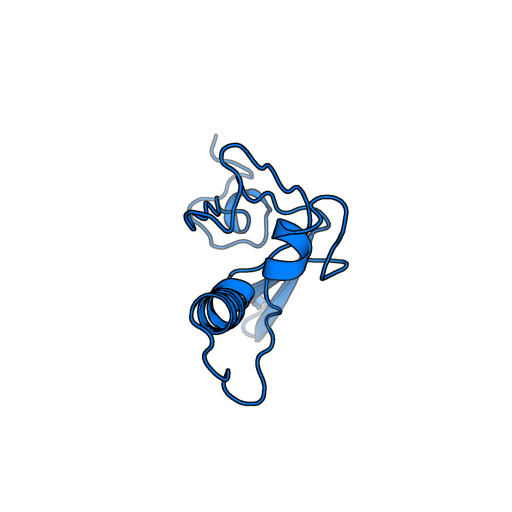. CYS A 1 87 ? 19.337 -1.355 -18.230 1.00 84.31 87 CYS A N 1
ATOM 678 C CA . CYS A 1 87 ? 20.501 -1.759 -19.004 1.00 84.31 87 CYS A CA 1
ATOM 679 C C . CYS A 1 87 ? 21.452 -0.565 -19.118 1.00 84.31 87 CYS A C 1
ATOM 681 O O . CYS A 1 87 ? 21.071 0.489 -19.629 1.00 84.31 87 CYS A O 1
ATOM 683 N N . TYR A 1 88 ? 22.684 -0.724 -18.645 1.00 81.50 88 TYR A N 1
ATOM 684 C CA . TYR A 1 88 ? 23.749 0.263 -18.777 1.00 81.50 88 TYR A CA 1
ATOM 685 C C . TYR A 1 88 ? 24.965 -0.399 -19.422 1.00 81.50 88 TYR A C 1
ATOM 687 O O . TYR A 1 88 ? 25.447 -1.414 -18.938 1.00 81.50 88 TYR A O 1
ATOM 695 N N . ASN A 1 89 ? 25.461 0.137 -20.542 1.00 84.69 89 ASN A N 1
ATOM 696 C CA . ASN A 1 89 ? 26.601 -0.435 -21.279 1.00 84.69 89 ASN A CA 1
ATOM 697 C C . ASN A 1 89 ? 26.476 -1.947 -21.582 1.00 84.69 89 ASN A C 1
ATOM 699 O O . ASN A 1 89 ? 27.450 -2.687 -21.468 1.00 84.69 89 ASN A O 1
ATOM 703 N N . LYS A 1 90 ? 25.283 -2.408 -21.993 1.00 84.12 90 LYS A N 1
ATOM 704 C CA . LYS A 1 90 ? 24.951 -3.833 -22.235 1.00 84.12 90 LYS A CA 1
ATOM 705 C C . LYS A 1 90 ? 25.041 -4.733 -20.993 1.00 84.12 90 LYS A C 1
ATOM 707 O O . LYS A 1 90 ? 25.009 -5.951 -21.130 1.00 84.12 90 LYS A O 1
ATOM 712 N N . GLN A 1 91 ? 25.155 -4.148 -19.806 1.00 81.75 91 GLN A N 1
ATOM 713 C CA . GLN A 1 91 ? 25.083 -4.848 -18.534 1.00 81.75 91 GLN A CA 1
ATOM 714 C C . GLN A 1 91 ? 23.750 -4.537 -17.871 1.00 81.75 91 GLN A C 1
ATOM 716 O O . GLN A 1 91 ? 23.276 -3.399 -17.872 1.00 81.75 91 GLN A O 1
ATOM 721 N N . ASP A 1 92 ? 23.159 -5.572 -17.306 1.00 84.88 92 ASP A N 1
ATOM 722 C CA . ASP A 1 92 ? 21.959 -5.469 -16.504 1.00 84.88 92 ASP A CA 1
ATOM 723 C C . ASP A 1 92 ? 22.322 -4.955 -15.109 1.00 84.88 92 ASP A C 1
ATOM 725 O O . ASP A 1 92 ? 23.130 -5.553 -14.398 1.00 84.88 92 ASP A O 1
ATOM 729 N N . VAL A 1 93 ? 21.746 -3.817 -14.730 1.00 86.62 93 VAL A N 1
ATOM 730 C CA . VAL A 1 93 ? 21.970 -3.158 -13.444 1.00 86.62 93 VAL A CA 1
ATOM 731 C C . VAL A 1 93 ? 20.635 -2.885 -12.758 1.00 86.62 93 VAL A C 1
ATOM 733 O O . VAL A 1 93 ? 19.681 -2.404 -13.371 1.00 86.62 93 VAL A O 1
ATOM 736 N N . MET A 1 94 ? 20.567 -3.158 -11.457 1.00 87.62 94 MET A N 1
ATOM 737 C CA . MET A 1 94 ? 19.395 -2.833 -10.647 1.00 87.62 94 MET A CA 1
ATOM 738 C C . MET A 1 94 ? 19.509 -1.415 -10.111 1.00 87.62 94 MET A C 1
ATOM 740 O O . MET A 1 94 ? 20.506 -1.051 -9.490 1.00 87.62 94 MET A O 1
ATOM 744 N N . SER A 1 95 ? 18.477 -0.612 -10.354 1.00 85.31 95 SER A N 1
ATOM 745 C CA . SER A 1 95 ? 18.375 0.731 -9.792 1.00 85.31 95 SER A CA 1
ATOM 746 C C . SER A 1 95 ? 17.351 0.763 -8.665 1.00 85.31 95 SER A C 1
ATOM 748 O O . SER A 1 95 ? 16.252 0.232 -8.814 1.00 85.31 95 SER A O 1
ATOM 750 N N . TYR A 1 96 ? 17.712 1.425 -7.568 1.00 89.31 96 TYR A N 1
ATOM 751 C CA . TYR A 1 96 ? 16.933 1.491 -6.334 1.00 89.31 96 TYR A CA 1
ATOM 752 C C . TYR A 1 96 ? 16.525 2.934 -6.039 1.00 89.31 96 TYR A C 1
ATOM 754 O O . TYR A 1 96 ? 17.286 3.863 -6.320 1.00 89.31 96 TYR A O 1
ATOM 762 N N . ALA A 1 97 ? 15.345 3.120 -5.462 1.00 87.38 97 ALA A N 1
ATOM 763 C CA . ALA A 1 97 ? 14.924 4.380 -4.867 1.00 87.38 97 ALA A CA 1
ATOM 764 C C . ALA A 1 97 ? 14.282 4.123 -3.508 1.00 87.38 97 ALA A C 1
ATOM 766 O O . ALA A 1 97 ? 13.569 3.133 -3.344 1.00 87.38 97 ALA A O 1
ATOM 767 N N . CYS A 1 98 ? 14.546 5.025 -2.563 1.00 88.25 98 CYS A N 1
ATOM 768 C CA . CYS A 1 98 ? 13.986 4.982 -1.220 1.00 88.25 98 CYS A CA 1
ATOM 769 C C . CYS A 1 98 ? 13.165 6.248 -0.971 1.00 88.25 98 CYS A C 1
ATOM 771 O O . CYS A 1 98 ? 13.656 7.349 -1.237 1.00 88.25 98 CYS A O 1
ATOM 773 N N . TYR A 1 99 ? 11.957 6.104 -0.430 1.00 83.88 99 TYR A N 1
ATOM 774 C CA . TYR A 1 99 ? 11.050 7.223 -0.172 1.00 83.88 99 TYR A CA 1
ATOM 775 C C . TYR A 1 99 ? 10.621 7.270 1.288 1.00 83.88 99 TYR A C 1
ATOM 777 O O . TYR A 1 99 ? 10.356 6.240 1.907 1.00 83.88 99 TYR A O 1
ATOM 785 N N . ASN A 1 100 ? 10.517 8.488 1.819 1.00 73.81 100 ASN A N 1
ATOM 786 C CA . ASN A 1 100 ? 10.169 8.748 3.217 1.00 73.81 100 ASN A CA 1
ATOM 787 C C . ASN A 1 100 ? 8.683 9.100 3.421 1.00 73.81 100 ASN A C 1
ATOM 789 O O . ASN A 1 100 ? 8.278 9.449 4.525 1.00 73.81 100 ASN A O 1
ATOM 793 N N . SER A 1 101 ? 7.857 9.028 2.374 1.00 55.97 101 SER A N 1
ATOM 794 C CA . SER A 1 101 ? 6.413 9.238 2.500 1.00 55.97 101 SER A CA 1
ATOM 795 C C . SER A 1 101 ? 5.646 8.478 1.430 1.00 55.97 101 SER A C 1
ATOM 797 O O . SER A 1 101 ? 5.858 8.710 0.244 1.00 55.97 101 SER A O 1
ATOM 799 N N . VAL A 1 102 ? 4.710 7.636 1.854 1.00 58.47 102 VAL A N 1
ATOM 800 C CA . VAL A 1 102 ? 3.642 7.087 1.013 1.00 58.47 102 VAL A CA 1
ATOM 801 C C . VAL A 1 102 ? 2.334 7.449 1.711 1.00 58.47 102 VAL A C 1
ATOM 803 O O . VAL A 1 102 ? 2.290 7.584 2.930 1.00 58.47 102 VAL A O 1
ATOM 806 N N . THR A 1 103 ? 1.283 7.728 0.952 1.00 45.94 103 THR A N 1
ATOM 807 C CA . THR A 1 103 ? -0.001 8.137 1.531 1.00 45.94 103 THR A CA 1
ATOM 808 C C . THR A 1 103 ? -1.018 7.050 1.251 1.00 45.94 103 THR A C 1
ATOM 810 O O . THR A 1 103 ? -1.257 6.735 0.086 1.00 45.94 103 THR A O 1
ATOM 813 N N . VAL A 1 104 ? -1.614 6.510 2.310 1.00 52.81 104 VAL A N 1
ATOM 814 C CA . VAL A 1 104 ? -2.833 5.702 2.243 1.00 52.81 104 VAL A CA 1
ATOM 815 C C . VAL A 1 104 ? -3.997 6.661 2.490 1.00 52.81 104 VAL A C 1
ATOM 817 O O . VAL A 1 104 ? -3.986 7.406 3.478 1.00 52.81 104 VAL A O 1
ATOM 820 N N . MET A 1 105 ? -4.932 6.721 1.540 1.00 42.88 105 MET A N 1
ATOM 821 C CA . MET A 1 105 ? -6.115 7.590 1.595 1.00 42.88 105 MET A CA 1
ATOM 822 C C . MET A 1 105 ? -7.350 6.841 2.062 1.00 42.88 105 MET A C 1
ATOM 824 O O . MET A 1 105 ? -7.494 5.651 1.706 1.00 42.88 105 MET A O 1
#

pLDDT: mean 87.11, std 9.6, range [42.88, 95.06]